Protein AF-A0A9W7BUT4-F1 (afdb_monomer_lite)

Radius of gyration: 26.31 Å; chains: 1; bounding box: 81×31×69 Å

Structure (mmCIF, N/CA/C/O backbone):
data_AF-A0A9W7BUT4-F1
#
_entry.id   AF-A0A9W7BUT4-F1
#
loop_
_atom_site.group_PDB
_atom_site.id
_atom_site.type_symbol
_atom_site.label_atom_id
_atom_site.label_alt_id
_atom_site.label_comp_id
_atom_site.label_asym_id
_atom_site.label_entity_id
_atom_site.label_seq_id
_atom_site.pdbx_PDB_ins_code
_atom_site.Cartn_x
_atom_site.Cartn_y
_atom_site.Cartn_z
_atom_site.occupancy
_atom_site.B_iso_or_equiv
_atom_site.auth_seq_id
_atom_site.auth_comp_id
_atom_site.auth_asym_id
_atom_site.auth_atom_id
_atom_site.pdbx_PDB_model_num
ATOM 1 N N . MET A 1 1 ? 39.552 9.676 -34.570 1.00 63.19 1 MET A N 1
ATOM 2 C CA . MET A 1 1 ? 38.483 10.569 -34.058 1.00 63.19 1 MET A CA 1
ATOM 3 C C . MET A 1 1 ? 37.082 10.238 -34.592 1.00 63.19 1 MET A C 1
ATOM 5 O O . MET A 1 1 ? 36.122 10.573 -33.915 1.00 63.19 1 MET A O 1
ATOM 9 N N . GLU A 1 2 ? 36.911 9.542 -35.726 1.00 78.19 2 GLU A N 1
ATOM 10 C CA . GLU A 1 2 ? 35.575 9.255 -36.306 1.00 78.19 2 GLU A CA 1
ATOM 11 C C . GLU A 1 2 ? 34.645 8.372 -35.458 1.00 78.19 2 GLU A C 1
ATOM 13 O O . GLU A 1 2 ? 33.423 8.504 -35.528 1.00 78.19 2 GLU A O 1
ATOM 18 N N . VAL A 1 3 ? 35.199 7.477 -34.639 1.00 83.31 3 VAL A N 1
ATOM 19 C CA . VAL A 1 3 ? 34.404 6.528 -33.844 1.00 83.31 3 VAL A CA 1
ATOM 20 C C . VAL A 1 3 ? 33.499 7.259 -32.843 1.00 83.31 3 VAL A C 1
ATOM 22 O O . VAL A 1 3 ? 32.333 6.906 -32.694 1.00 83.31 3 VAL A O 1
ATOM 25 N N . VAL A 1 4 ? 33.985 8.344 -32.231 1.00 85.31 4 VAL A N 1
ATOM 26 C CA . VAL A 1 4 ? 33.253 9.116 -31.210 1.00 85.31 4 VAL A CA 1
ATOM 27 C C . VAL A 1 4 ? 31.996 9.787 -31.788 1.00 85.31 4 VAL A C 1
ATOM 29 O O . VAL A 1 4 ? 30.956 9.833 -31.129 1.00 85.31 4 VAL A O 1
ATOM 32 N N . GLY A 1 5 ? 32.038 10.232 -33.050 1.00 89.00 5 GLY A N 1
ATOM 33 C CA . GLY A 1 5 ? 30.891 10.865 -33.715 1.00 89.00 5 GLY A CA 1
ATOM 34 C C . GLY A 1 5 ? 29.706 9.914 -33.934 1.00 89.00 5 GLY A C 1
ATOM 35 O O . GLY A 1 5 ? 28.545 10.313 -33.792 1.00 89.00 5 GLY A O 1
ATOM 36 N N . LYS A 1 6 ? 29.978 8.632 -34.211 1.00 92.06 6 LYS A N 1
ATOM 37 C CA . LYS A 1 6 ? 28.936 7.607 -34.414 1.00 92.06 6 LYS A CA 1
ATOM 38 C C . LYS A 1 6 ? 28.191 7.276 -33.115 1.00 92.06 6 LYS A C 1
ATOM 40 O O . LYS A 1 6 ? 26.974 7.110 -33.127 1.00 92.06 6 LYS A O 1
ATOM 45 N N . TYR A 1 7 ? 28.888 7.256 -31.978 1.00 93.31 7 TYR A N 1
ATOM 46 C CA . TYR A 1 7 ? 28.243 7.047 -30.676 1.00 93.31 7 TYR A CA 1
ATOM 47 C C . TYR A 1 7 ? 27.371 8.237 -30.263 1.00 93.31 7 TYR A C 1
ATOM 49 O O . TYR A 1 7 ? 26.243 8.045 -29.811 1.00 93.31 7 TYR A O 1
ATOM 57 N N . ALA A 1 8 ? 27.844 9.468 -30.482 1.00 94.12 8 ALA A N 1
ATOM 58 C CA . ALA A 1 8 ? 27.086 10.669 -30.135 1.00 94.12 8 ALA A CA 1
ATOM 59 C C . ALA A 1 8 ? 25.760 10.779 -30.912 1.00 94.12 8 ALA A C 1
ATOM 61 O O . ALA A 1 8 ? 24.737 11.173 -30.351 1.00 94.12 8 ALA A O 1
ATOM 62 N N . THR A 1 9 ? 25.753 10.412 -32.195 1.00 94.50 9 THR A N 1
ATOM 63 C CA . THR A 1 9 ? 24.534 10.421 -33.024 1.00 94.50 9 THR A CA 1
ATOM 64 C C . THR A 1 9 ? 23.546 9.330 -32.611 1.00 94.50 9 THR A C 1
ATOM 66 O O . THR A 1 9 ? 22.351 9.613 -32.491 1.00 94.50 9 THR A O 1
ATOM 69 N N . LYS A 1 10 ? 24.031 8.120 -32.300 1.00 95.69 10 LYS A N 1
ATOM 70 C CA . LYS A 1 10 ? 23.194 7.031 -31.775 1.00 95.69 10 LYS A CA 1
ATOM 71 C C . LYS A 1 10 ? 22.516 7.419 -30.456 1.00 95.69 10 LYS A C 1
ATOM 73 O O . LYS A 1 10 ? 21.298 7.299 -30.349 1.00 95.69 10 LYS A O 1
ATOM 78 N N . LEU A 1 11 ? 23.274 7.967 -29.502 1.00 96.75 11 LEU A N 1
ATOM 79 C CA . LEU A 1 11 ? 22.739 8.411 -28.209 1.00 96.75 11 LEU A CA 1
ATOM 80 C C . LEU A 1 11 ? 21.683 9.512 -28.361 1.00 96.75 11 LEU A C 1
ATOM 82 O O . LEU A 1 11 ? 20.645 9.462 -27.708 1.00 96.75 11 LEU A O 1
ATOM 86 N N . LYS A 1 12 ? 21.901 10.484 -29.257 1.00 97.06 12 LYS A N 1
ATOM 87 C CA . LYS A 1 12 ? 20.898 11.523 -29.548 1.00 97.06 12 LYS A CA 1
ATOM 88 C C . LYS A 1 12 ? 19.599 10.922 -30.089 1.00 97.06 12 LYS A C 1
ATOM 90 O O . LYS A 1 12 ? 18.525 11.323 -29.652 1.00 97.06 12 LYS A O 1
ATOM 95 N N . SER A 1 13 ? 19.690 9.950 -30.999 1.00 97.12 13 SER A N 1
ATOM 96 C CA . SER A 1 13 ? 18.514 9.262 -31.546 1.00 97.12 13 SER A CA 1
ATOM 97 C C . SER A 1 13 ? 17.735 8.506 -30.466 1.00 97.12 13 SER A C 1
ATOM 99 O O . SER A 1 13 ? 16.514 8.643 -30.380 1.00 97.12 13 SER A O 1
ATOM 101 N N . GLU A 1 14 ? 18.427 7.750 -29.610 1.00 97.94 14 GLU A N 1
ATOM 102 C CA . GLU A 1 14 ? 17.804 7.017 -28.499 1.00 97.94 14 GLU A CA 1
ATOM 103 C C . GLU A 1 14 ? 17.154 7.961 -27.482 1.00 97.94 14 GLU A C 1
ATOM 105 O O . GLU A 1 14 ? 16.011 7.737 -27.083 1.00 97.94 14 GLU A O 1
ATOM 110 N N . LEU A 1 15 ? 17.814 9.074 -27.148 1.00 97.56 15 LEU A N 1
ATOM 111 C CA . LEU A 1 15 ? 17.254 10.104 -26.273 1.00 97.56 15 LEU A CA 1
ATOM 112 C C . LEU A 1 15 ? 15.948 10.683 -26.841 1.00 97.56 15 LEU A C 1
ATOM 114 O O . LEU A 1 15 ? 14.979 10.872 -26.107 1.00 97.56 15 LEU A O 1
ATOM 118 N N . THR A 1 16 ? 15.892 10.958 -28.147 1.00 97.44 16 THR A N 1
ATOM 119 C CA . THR A 1 16 ? 14.669 11.457 -28.793 1.00 97.44 16 THR A CA 1
ATOM 120 C C . THR A 1 16 ? 13.548 10.420 -28.766 1.00 97.44 16 THR A C 1
ATOM 122 O O . THR A 1 16 ? 12.398 10.789 -28.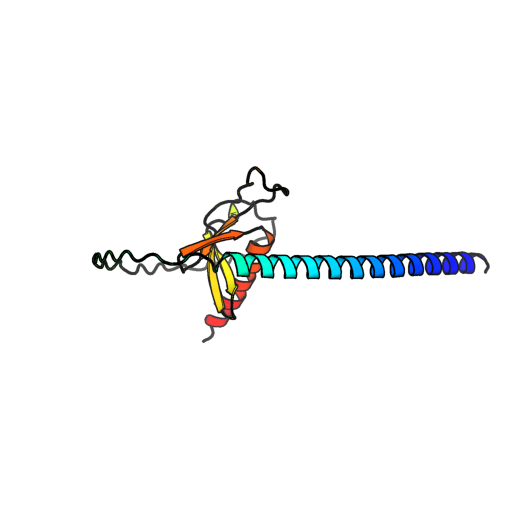532 1.00 97.44 16 THR A O 1
ATOM 125 N N . LYS A 1 17 ? 13.862 9.134 -28.972 1.00 98.12 17 LYS A N 1
ATOM 126 C CA . LYS A 1 17 ? 12.876 8.047 -28.861 1.00 98.12 17 LYS A CA 1
ATOM 127 C C . LYS A 1 17 ? 12.308 7.968 -27.444 1.00 98.12 17 LYS A C 1
ATOM 129 O O . LYS A 1 17 ? 11.093 8.003 -27.291 1.00 98.12 17 LYS A O 1
ATOM 134 N N . LEU A 1 18 ? 13.172 7.978 -26.427 1.00 98.00 18 LEU A N 1
ATOM 135 C CA . LEU A 1 18 ? 12.762 7.960 -25.020 1.00 98.00 18 LEU A CA 1
ATOM 136 C C . LEU A 1 18 ? 11.871 9.150 -24.656 1.00 98.00 18 LEU A C 1
ATOM 138 O O . LEU A 1 18 ? 10.838 8.966 -24.020 1.00 98.00 18 LEU A O 1
ATOM 142 N N . LYS A 1 19 ? 12.218 10.363 -25.104 1.00 97.62 19 LYS A N 1
ATOM 143 C CA . LYS A 1 19 ? 11.388 11.556 -24.874 1.00 97.62 19 LYS A CA 1
ATOM 144 C C . LYS A 1 19 ? 9.980 11.407 -25.453 1.00 97.62 19 LYS A C 1
ATOM 146 O O . LYS A 1 19 ? 9.017 11.764 -24.783 1.00 97.62 19 LYS A O 1
ATOM 151 N N . LYS A 1 20 ? 9.854 10.847 -26.662 1.00 97.88 20 LYS A N 1
ATOM 152 C CA . LYS A 1 20 ? 8.545 10.574 -27.277 1.00 97.88 20 LYS A CA 1
ATOM 153 C C . LYS A 1 20 ? 7.755 9.532 -26.484 1.00 97.88 20 LYS A C 1
ATOM 155 O O . LYS A 1 20 ? 6.575 9.741 -26.241 1.00 97.88 20 LYS A O 1
ATOM 160 N N . THR A 1 21 ? 8.395 8.452 -26.039 1.00 97.62 21 THR A N 1
ATOM 161 C CA . THR A 1 21 ? 7.736 7.425 -25.215 1.00 97.62 21 THR A CA 1
ATOM 162 C C . THR A 1 21 ? 7.224 7.997 -23.895 1.00 97.62 21 THR A C 1
ATOM 164 O O . THR A 1 21 ? 6.082 7.748 -23.528 1.00 97.62 21 THR A O 1
ATOM 167 N N . ILE A 1 22 ? 8.030 8.812 -23.207 1.00 97.31 22 ILE A N 1
ATOM 168 C CA . ILE A 1 22 ? 7.616 9.471 -21.958 1.00 97.31 22 ILE A CA 1
ATOM 169 C C . ILE A 1 22 ? 6.393 10.362 -22.194 1.00 97.31 22 ILE A C 1
ATOM 171 O O . ILE A 1 22 ? 5.467 10.346 -21.389 1.00 97.31 22 ILE A O 1
ATOM 175 N N . GLN A 1 23 ? 6.365 11.101 -23.305 1.00 97.69 23 GLN A N 1
ATOM 176 C CA . GLN A 1 23 ? 5.230 11.952 -23.653 1.00 97.69 23 GLN A CA 1
ATOM 177 C C . GLN A 1 23 ? 3.939 11.143 -23.864 1.00 97.69 23 GLN A C 1
ATOM 179 O O . GLN A 1 23 ? 2.894 11.546 -23.363 1.00 97.69 23 GLN A O 1
ATOM 184 N N . VAL A 1 24 ? 4.011 9.994 -24.547 1.00 97.75 24 VAL A N 1
ATOM 185 C CA . VAL A 1 24 ? 2.850 9.106 -24.761 1.00 97.75 24 VAL A CA 1
ATOM 186 C C . VAL A 1 24 ? 2.328 8.539 -23.436 1.00 97.75 24 VAL A C 1
ATOM 188 O O . VAL A 1 24 ? 1.132 8.607 -23.163 1.00 97.75 24 VAL A O 1
ATOM 191 N N . LEU A 1 25 ? 3.223 8.067 -22.564 1.00 96.62 25 LEU A N 1
ATOM 192 C CA . LEU A 1 25 ? 2.838 7.540 -21.249 1.00 96.62 25 LEU A CA 1
ATOM 193 C C . LEU A 1 25 ? 2.192 8.609 -20.356 1.00 96.62 25 LEU A C 1
ATOM 195 O O . LEU A 1 25 ? 1.292 8.312 -19.573 1.00 96.62 25 LEU A O 1
ATOM 199 N N . GLN A 1 26 ? 2.634 9.865 -20.466 1.00 95.69 26 GLN A N 1
ATOM 200 C CA . GLN A 1 26 ? 2.015 10.979 -19.747 1.00 95.69 26 GLN A CA 1
ATOM 201 C C . GLN A 1 26 ? 0.592 11.265 -20.242 1.00 95.69 26 GLN A C 1
ATOM 203 O O . GLN A 1 26 ? -0.279 11.528 -19.415 1.00 95.69 26 GLN A O 1
ATOM 208 N N . SER A 1 27 ? 0.333 11.186 -21.553 1.00 95.06 27 SER A N 1
ATOM 209 C CA . SER A 1 27 ? -1.032 11.321 -22.077 1.00 95.06 27 SER A CA 1
ATOM 210 C C . SER A 1 27 ? -1.948 10.176 -21.638 1.00 95.06 27 SER A C 1
ATOM 212 O O . SER A 1 27 ? -3.043 10.454 -21.159 1.00 95.06 27 SER A O 1
ATOM 214 N N . GLU A 1 28 ? -1.487 8.922 -21.703 1.00 97.75 28 GLU A N 1
ATOM 215 C CA . GLU A 1 28 ? -2.276 7.754 -21.271 1.00 97.75 28 GLU A CA 1
ATOM 216 C C . GLU A 1 28 ? -2.630 7.823 -19.780 1.00 97.75 28 GLU A C 1
ATOM 218 O O . GLU A 1 28 ? -3.759 7.542 -19.381 1.00 97.75 28 GLU A O 1
ATOM 223 N N . LYS A 1 29 ? -1.684 8.263 -18.938 1.00 96.12 29 LYS A N 1
ATOM 224 C CA . LYS A 1 29 ? -1.937 8.451 -17.505 1.00 96.12 29 LYS A CA 1
ATOM 225 C C . LYS A 1 29 ? -3.067 9.456 -17.250 1.00 96.12 29 LYS A C 1
ATOM 227 O O . LYS A 1 29 ? -3.911 9.208 -16.391 1.00 96.12 29 LYS A O 1
ATOM 232 N N . ASN A 1 30 ? -3.080 10.571 -17.979 1.00 94.81 30 ASN A N 1
ATOM 233 C CA . ASN A 1 30 ? -4.105 11.604 -17.821 1.00 94.81 30 ASN A CA 1
ATOM 234 C C . ASN A 1 30 ? -5.490 11.112 -18.279 1.00 94.81 30 ASN A C 1
ATOM 236 O O . ASN A 1 30 ? -6.494 11.460 -17.659 1.00 94.81 30 ASN A O 1
ATOM 240 N N . GLU A 1 31 ? -5.549 10.294 -19.334 1.00 96.50 31 GLU A N 1
ATOM 241 C CA . GLU A 1 31 ? -6.795 9.697 -19.829 1.00 96.50 31 GLU A CA 1
ATOM 242 C C . GLU A 1 31 ? -7.402 8.749 -18.784 1.00 96.50 31 GLU A C 1
ATOM 244 O O . GLU A 1 31 ? -8.544 8.947 -18.364 1.00 96.50 31 GLU A O 1
ATOM 249 N N . LEU A 1 32 ? -6.599 7.831 -18.237 1.00 94.44 32 LEU A N 1
ATOM 250 C CA . LEU A 1 32 ? -7.026 6.914 -17.170 1.00 94.44 32 LEU A CA 1
ATOM 251 C C . LEU A 1 32 ? -7.484 7.643 -15.897 1.00 94.44 32 LEU A C 1
ATOM 253 O O . LEU A 1 32 ? -8.436 7.224 -15.234 1.00 94.44 32 LEU A O 1
ATOM 257 N N . GLU A 1 33 ? -6.822 8.744 -15.533 1.00 94.62 33 GLU A N 1
ATOM 258 C CA . GLU A 1 33 ? -7.232 9.558 -14.385 1.00 94.62 33 GLU A CA 1
ATOM 259 C C . GLU A 1 33 ? -8.598 10.222 -14.621 1.00 94.62 33 GLU A C 1
ATOM 261 O O . GLU A 1 33 ? -9.423 10.301 -13.704 1.00 94.62 33 GLU A O 1
ATOM 266 N N . SER A 1 34 ? -8.876 10.647 -15.857 1.00 93.31 34 SER A N 1
ATOM 267 C CA . SER A 1 34 ? -10.170 11.223 -16.224 1.00 93.31 34 SER A CA 1
ATOM 268 C C . SER A 1 34 ? -11.303 10.188 -16.209 1.00 93.31 34 SER A C 1
ATOM 270 O O . SER A 1 34 ? -12.357 10.462 -15.628 1.00 93.31 34 SER A O 1
ATOM 272 N N . GLU A 1 35 ? -11.062 8.972 -16.712 1.00 94.94 35 GLU A N 1
ATOM 273 C CA . GLU A 1 35 ? -12.021 7.859 -16.665 1.00 94.94 35 GLU A CA 1
ATOM 274 C C . GLU A 1 35 ? -12.363 7.457 -15.223 1.00 94.94 35 GLU A C 1
ATOM 276 O O . GLU A 1 35 ? -13.532 7.278 -14.866 1.00 94.94 35 GLU A O 1
ATOM 281 N N . ASN A 1 36 ? -11.356 7.375 -14.348 1.00 91.06 36 ASN A N 1
ATOM 282 C CA . ASN A 1 36 ? -11.567 7.016 -12.945 1.00 91.06 36 ASN A CA 1
ATOM 283 C C . ASN A 1 36 ? -12.406 8.074 -12.202 1.00 91.06 36 ASN A C 1
ATOM 285 O O . ASN A 1 36 ? -13.277 7.749 -11.389 1.00 91.06 36 ASN A O 1
ATOM 289 N N . ASN A 1 37 ? -12.192 9.356 -12.510 1.00 89.88 37 ASN A N 1
ATOM 290 C CA . ASN A 1 37 ? -13.003 10.441 -11.961 1.00 89.88 37 ASN A CA 1
ATOM 291 C C . ASN A 1 37 ? -14.461 10.382 -12.447 1.00 89.88 37 ASN A C 1
ATOM 293 O O . ASN A 1 37 ? -15.375 10.687 -11.674 1.00 89.88 37 ASN A O 1
ATOM 297 N N . GLU A 1 38 ? -14.707 9.955 -13.688 1.00 94.00 38 GLU A N 1
ATOM 298 C CA . GLU A 1 38 ? -16.063 9.749 -14.203 1.00 94.00 38 GLU A CA 1
ATOM 299 C C . GLU A 1 38 ? -16.778 8.583 -13.500 1.00 94.00 38 GLU A C 1
ATOM 301 O O . GLU A 1 38 ? -17.937 8.722 -13.098 1.00 94.00 38 GLU A O 1
ATOM 306 N N . LEU A 1 39 ? -16.087 7.463 -13.265 1.00 91.88 39 LEU A N 1
ATOM 307 C CA . LEU A 1 39 ? -16.641 6.313 -12.539 1.00 91.88 39 LEU A CA 1
ATOM 308 C C . LEU A 1 39 ? -17.063 6.678 -11.111 1.00 91.88 39 LEU A C 1
ATOM 310 O O . LEU A 1 39 ? -18.165 6.324 -10.684 1.00 91.88 39 LEU A O 1
ATOM 314 N N . LYS A 1 40 ? -16.240 7.455 -10.394 1.00 89.19 40 LYS A N 1
ATOM 315 C CA . LYS A 1 40 ? -16.590 7.959 -9.055 1.00 89.19 40 LYS A CA 1
ATO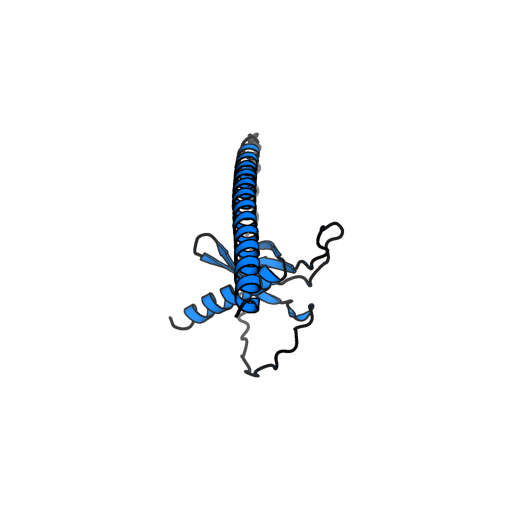M 316 C C . LYS A 1 40 ? -17.848 8.829 -9.072 1.00 89.19 40 LYS A C 1
ATOM 318 O O . LYS A 1 40 ? -18.672 8.731 -8.164 1.00 89.19 40 LYS A O 1
ATOM 323 N N . ARG A 1 41 ? -18.030 9.659 -10.108 1.00 88.62 41 ARG A N 1
ATOM 324 C CA . ARG A 1 41 ? -19.246 10.477 -10.266 1.00 88.62 41 ARG A CA 1
ATOM 325 C C . ARG A 1 41 ? -20.488 9.621 -10.510 1.00 88.62 41 ARG A C 1
ATOM 327 O O . ARG A 1 41 ? -21.527 9.923 -9.930 1.00 88.62 41 ARG A O 1
ATOM 334 N N . LYS A 1 42 ? -20.385 8.556 -11.314 1.00 89.00 42 LYS A N 1
ATOM 335 C CA . LYS A 1 42 ? -21.501 7.628 -11.570 1.00 89.00 42 LYS A CA 1
ATOM 336 C C . LYS A 1 42 ? -21.926 6.883 -10.299 1.00 89.00 42 LYS A C 1
ATOM 338 O O . LYS A 1 42 ? -23.109 6.880 -9.978 1.00 89.00 42 LYS A O 1
ATOM 343 N N . GLN A 1 43 ? -20.974 6.372 -9.512 1.00 83.12 43 GLN A N 1
ATOM 344 C CA . GLN A 1 43 ? -21.275 5.697 -8.237 1.00 83.12 43 GLN A CA 1
ATOM 345 C C . GLN A 1 43 ? -21.976 6.615 -7.220 1.00 83.12 43 GLN A C 1
ATOM 347 O O . GLN A 1 43 ? -22.878 6.180 -6.509 1.00 83.12 43 GLN A O 1
ATOM 352 N N . ALA A 1 44 ? -21.611 7.900 -7.172 1.00 76.94 44 ALA A N 1
ATOM 353 C CA . ALA A 1 44 ? -22.241 8.863 -6.267 1.00 76.94 44 ALA A CA 1
ATOM 354 C C . ALA A 1 44 ? -23.691 9.230 -6.651 1.00 76.94 44 ALA A C 1
ATOM 356 O O . ALA A 1 44 ? -24.430 9.739 -5.810 1.00 76.94 44 ALA A O 1
ATOM 357 N N . GLN A 1 45 ? -24.107 9.013 -7.904 1.00 77.94 45 GLN A N 1
ATOM 358 C CA . GLN A 1 45 ? -25.482 9.275 -8.347 1.00 77.94 45 GLN A CA 1
ATOM 359 C C . GLN A 1 45 ? -26.419 8.088 -8.089 1.00 77.94 45 GLN A C 1
ATOM 361 O O . GLN A 1 45 ? -27.613 8.290 -7.875 1.00 77.94 45 GLN A O 1
ATOM 366 N N . GLU A 1 46 ? -25.889 6.865 -8.057 1.00 77.25 46 GLU A N 1
ATOM 367 C CA . GLU A 1 46 ? -26.680 5.643 -7.876 1.00 77.25 46 GLU A CA 1
ATOM 368 C C . GLU A 1 46 ? -27.162 5.452 -6.423 1.00 77.25 46 GLU A C 1
ATOM 370 O O . GLU A 1 46 ? -28.238 4.911 -6.187 1.00 77.25 46 GLU A O 1
ATOM 375 N N . THR A 1 47 ? -26.449 6.003 -5.435 1.00 70.00 47 THR A N 1
ATOM 376 C CA . THR A 1 47 ? -26.811 5.903 -4.006 1.00 70.00 47 THR A CA 1
ATOM 377 C C . THR A 1 47 ? -27.928 6.852 -3.554 1.00 70.00 47 THR A C 1
ATOM 379 O O . THR A 1 47 ? -28.311 6.831 -2.387 1.00 70.00 47 THR A O 1
ATOM 382 N N . LYS A 1 48 ? -28.487 7.679 -4.448 1.00 65.50 48 LYS A N 1
ATOM 383 C CA . LYS A 1 48 ? -29.479 8.714 -4.098 1.00 65.50 48 LYS A CA 1
ATOM 384 C C . LYS A 1 48 ? -30.941 8.367 -4.413 1.00 65.50 48 LYS A C 1
ATOM 386 O O . LYS A 1 48 ? -31.784 9.253 -4.319 1.00 65.50 48 LYS A O 1
ATOM 391 N N . LYS A 1 49 ? -31.256 7.119 -4.787 1.00 59.66 49 LYS A N 1
ATOM 392 C CA . LYS A 1 49 ? -32.598 6.732 -5.274 1.00 59.66 49 LYS A CA 1
ATOM 393 C C . LYS A 1 49 ? -33.313 5.635 -4.469 1.00 59.66 49 LYS A C 1
ATOM 395 O O . LYS A 1 49 ? -34.126 4.911 -5.033 1.00 59.66 49 LYS A O 1
ATOM 400 N N . VAL A 1 50 ? -33.036 5.516 -3.171 1.00 56.09 50 VAL A N 1
ATOM 401 C CA . VAL A 1 50 ? -33.859 4.702 -2.261 1.00 56.09 50 VAL A CA 1
ATOM 402 C C . VAL A 1 50 ? -34.617 5.658 -1.345 1.00 56.09 50 VAL A C 1
ATOM 404 O O . VAL A 1 50 ? -34.048 6.203 -0.401 1.00 56.09 50 VAL A O 1
ATOM 407 N N . GLU A 1 51 ? -35.876 5.920 -1.699 1.00 60.28 51 GLU A N 1
ATOM 408 C CA . GLU A 1 51 ? -36.859 6.520 -0.796 1.00 60.28 51 GLU A CA 1
ATOM 409 C C . GLU A 1 51 ? -37.076 5.577 0.399 1.00 60.28 51 GLU A C 1
ATOM 411 O O . GLU A 1 51 ? -37.200 4.365 0.199 1.00 60.28 51 GLU A O 1
ATOM 416 N N . PRO A 1 52 ? -37.080 6.093 1.638 1.00 58.12 52 PRO A N 1
ATOM 417 C CA . PRO A 1 52 ? -37.511 5.330 2.794 1.00 58.12 52 PRO A CA 1
ATOM 418 C C . PRO A 1 52 ? -39.043 5.317 2.824 1.00 58.12 52 PRO A C 1
ATOM 420 O O . PRO A 1 52 ? -39.654 6.334 3.138 1.00 58.12 52 PRO A O 1
ATOM 423 N N . ASP A 1 53 ? -39.648 4.175 2.498 1.00 48.53 53 ASP A N 1
ATOM 424 C CA . ASP A 1 53 ? -41.023 3.903 2.913 1.00 48.53 53 ASP A CA 1
ATOM 425 C C . ASP A 1 53 ? -41.023 3.602 4.417 1.00 48.53 53 ASP A C 1
ATOM 427 O O . ASP A 1 53 ? -40.266 2.765 4.920 1.00 48.53 53 ASP A O 1
ATOM 431 N N . ASP A 1 54 ? -41.850 4.368 5.117 1.00 60.81 54 ASP A N 1
ATOM 432 C CA . ASP A 1 54 ? -42.067 4.357 6.553 1.00 60.81 54 ASP A CA 1
ATOM 433 C C . ASP A 1 54 ? -42.524 2.981 7.063 1.00 60.81 54 ASP A C 1
ATOM 435 O O . ASP A 1 54 ? -43.673 2.608 6.853 1.00 60.81 54 ASP A O 1
ATOM 439 N N . GLU A 1 55 ? -41.695 2.275 7.840 1.00 57.88 55 GLU A N 1
ATOM 440 C CA . GLU A 1 55 ? -42.203 1.377 8.887 1.00 57.88 55 GLU A CA 1
ATOM 441 C C . GLU A 1 55 ? -41.373 1.495 10.173 1.00 57.88 55 GLU A C 1
ATOM 443 O O . GLU A 1 55 ? -40.249 1.011 10.324 1.00 57.88 55 GLU A O 1
ATOM 448 N N . GLU A 1 56 ? -41.988 2.192 11.122 1.00 54.88 56 GLU A N 1
ATOM 449 C CA . GLU A 1 56 ? -41.589 2.365 12.505 1.00 54.88 56 GLU A CA 1
ATOM 450 C C . GLU A 1 56 ? -41.799 1.045 13.274 1.00 54.88 56 GLU A C 1
ATOM 452 O O . GLU A 1 56 ? -42.930 0.640 13.529 1.00 54.88 56 GLU A O 1
ATOM 457 N N . VAL A 1 57 ? -40.724 0.370 13.702 1.00 47.56 57 VAL A N 1
ATOM 458 C CA . VAL A 1 57 ? -40.815 -0.653 14.761 1.00 47.56 57 VAL A CA 1
ATOM 459 C C . VAL A 1 57 ? -39.740 -0.409 15.812 1.00 47.56 57 VAL A C 1
ATOM 461 O O . VAL A 1 57 ? -38.560 -0.730 15.671 1.00 47.56 57 VAL A O 1
ATOM 464 N N . THR A 1 58 ? -40.204 0.176 16.908 1.00 49.94 58 THR A N 1
ATOM 465 C CA . THR A 1 58 ? -39.511 0.352 18.178 1.00 49.94 58 THR A CA 1
ATOM 466 C C . THR A 1 58 ? -39.370 -0.987 18.898 1.00 49.94 58 THR A C 1
ATOM 468 O O . THR A 1 58 ? -40.377 -1.567 19.279 1.00 49.94 58 THR A O 1
ATOM 471 N N . LEU A 1 59 ? -38.149 -1.450 19.203 1.00 47.69 59 LEU A N 1
ATOM 472 C CA . LEU A 1 59 ? -37.938 -2.379 20.324 1.00 47.69 59 LEU A CA 1
ATOM 473 C C . LEU A 1 59 ? -36.601 -2.150 21.050 1.00 47.69 59 LEU A C 1
ATOM 475 O O . LEU A 1 59 ? -35.509 -2.445 20.570 1.00 47.69 59 LEU A O 1
ATOM 479 N N . ASN A 1 60 ? -36.754 -1.656 22.279 1.00 49.84 60 ASN A N 1
ATOM 480 C CA . ASN A 1 60 ? -35.772 -1.593 23.354 1.00 49.84 60 ASN A CA 1
ATOM 481 C C . ASN A 1 60 ? -35.287 -2.993 23.765 1.00 49.84 60 ASN A C 1
ATOM 483 O O . ASN A 1 60 ? -36.109 -3.788 24.214 1.00 49.84 60 ASN A O 1
ATOM 487 N N . VAL A 1 61 ? -33.969 -3.249 23.802 1.00 48.25 61 VAL A N 1
ATOM 488 C CA . VAL A 1 61 ? -33.398 -4.298 24.676 1.00 48.25 61 VAL A CA 1
ATOM 489 C C . VAL A 1 61 ? -32.057 -3.878 25.302 1.00 48.25 61 VAL A C 1
ATOM 491 O O . VAL A 1 61 ? -30.999 -3.855 24.684 1.00 48.25 61 VAL A O 1
ATOM 494 N N . ALA A 1 62 ? -32.158 -3.559 26.592 1.00 47.38 62 ALA A N 1
ATOM 495 C CA . ALA A 1 62 ? -31.235 -3.782 27.709 1.00 47.38 62 ALA A CA 1
ATOM 496 C C . ALA A 1 62 ? -29.747 -4.151 27.459 1.00 47.38 62 ALA A C 1
ATOM 498 O O . ALA A 1 62 ? -29.362 -5.308 27.317 1.00 47.38 62 ALA A O 1
ATOM 499 N N . ARG A 1 63 ? -28.887 -3.144 27.661 1.00 46.91 63 ARG A N 1
ATOM 500 C CA . ARG A 1 63 ? -27.788 -3.073 28.656 1.00 46.91 63 ARG A CA 1
ATOM 501 C C . ARG A 1 63 ? -27.260 -4.410 29.231 1.00 46.91 63 ARG A C 1
ATOM 503 O O . ARG A 1 63 ? -27.822 -4.937 30.190 1.00 46.91 63 ARG A O 1
ATOM 510 N N . LYS A 1 64 ? -26.046 -4.819 28.832 1.00 47.62 64 LYS A N 1
ATOM 511 C CA . LYS A 1 64 ? -25.123 -5.583 29.699 1.00 47.62 64 LYS A CA 1
ATOM 512 C C . LYS A 1 64 ? -23.708 -5.002 29.651 1.00 47.62 64 LYS A C 1
ATOM 514 O O . LYS A 1 64 ? -23.075 -4.928 28.607 1.00 47.62 64 LYS A O 1
ATOM 519 N N . LYS A 1 65 ? -23.249 -4.566 30.830 1.00 51.81 65 LYS A N 1
ATOM 520 C CA . LYS A 1 65 ? -21.879 -4.141 31.140 1.00 51.81 65 LYS A CA 1
ATOM 521 C C . LYS A 1 65 ? -20.951 -5.360 31.084 1.00 51.81 65 LYS A C 1
ATOM 523 O O . LYS A 1 65 ? -21.168 -6.304 31.842 1.00 51.81 65 LYS A O 1
ATOM 528 N N . SER A 1 66 ? -19.894 -5.289 30.282 1.00 49.31 66 SER A N 1
ATOM 529 C CA . SER A 1 66 ? -18.809 -6.276 30.264 1.00 49.31 66 SER A CA 1
ATOM 530 C C . SER A 1 66 ? -17.512 -5.616 30.720 1.00 49.31 66 SER A C 1
ATOM 532 O O . SER A 1 66 ? -17.134 -4.551 30.242 1.00 49.31 66 SER A O 1
ATOM 534 N N . LYS A 1 67 ? -16.900 -6.241 31.725 1.00 46.03 67 LYS A N 1
ATOM 535 C CA . LYS A 1 67 ? -15.758 -5.791 32.525 1.00 46.03 67 LYS A CA 1
ATOM 536 C C . LYS A 1 67 ? -14.488 -5.590 31.697 1.00 46.03 67 LYS A C 1
ATOM 538 O O . LYS A 1 67 ? -14.174 -6.392 30.823 1.00 46.03 67 LYS A O 1
ATOM 543 N N . SER A 1 68 ? -13.730 -4.564 32.075 1.00 43.62 68 SER A N 1
ATOM 544 C CA . SER A 1 68 ? -12.347 -4.353 31.665 1.00 43.62 68 SER A CA 1
ATOM 545 C C . SER A 1 68 ? -11.462 -5.501 32.159 1.00 43.62 68 SER A C 1
ATOM 547 O O . SER A 1 68 ? -11.483 -5.870 33.333 1.00 43.62 68 SER A O 1
ATOM 549 N N . ILE A 1 69 ? -10.661 -6.062 31.256 1.00 47.16 69 ILE A N 1
ATOM 550 C CA . ILE A 1 69 ? -9.531 -6.924 31.603 1.00 47.16 69 ILE A CA 1
ATOM 551 C C . ILE A 1 69 ? -8.290 -6.215 31.075 1.00 47.16 69 ILE A C 1
ATOM 553 O O . ILE A 1 69 ? -7.988 -6.242 29.884 1.00 47.16 69 ILE A O 1
ATOM 557 N N . ALA A 1 70 ? -7.593 -5.538 31.984 1.00 50.53 70 ALA A N 1
ATOM 558 C CA . ALA A 1 70 ? -6.257 -5.025 31.751 1.00 50.53 70 ALA A CA 1
ATOM 559 C C . ALA A 1 70 ? -5.301 -6.218 31.628 1.00 50.53 70 ALA A C 1
ATOM 561 O O . ALA A 1 70 ? -5.100 -6.958 32.590 1.00 50.53 70 ALA A O 1
ATOM 562 N N . LYS A 1 71 ? -4.730 -6.424 30.437 1.00 51.28 71 LYS A N 1
ATOM 563 C CA . LYS A 1 71 ? -3.695 -7.434 30.202 1.00 51.28 71 LYS A CA 1
ATOM 564 C C . LYS A 1 71 ? -2.377 -6.732 29.886 1.00 51.28 71 LYS A C 1
ATOM 566 O O . LYS A 1 71 ? -2.190 -6.158 28.817 1.00 51.28 71 LYS A O 1
ATOM 571 N N . THR A 1 72 ? -1.493 -6.761 30.872 1.00 41.00 72 THR A N 1
ATOM 572 C CA . THR A 1 72 ? -0.092 -6.341 30.846 1.00 41.00 72 THR A CA 1
ATOM 573 C C . THR A 1 72 ? 0.683 -7.130 29.785 1.00 41.00 72 THR A C 1
ATOM 575 O O . THR A 1 72 ? 0.774 -8.352 29.858 1.00 41.00 72 THR A O 1
ATOM 578 N N . LEU A 1 73 ? 1.256 -6.429 28.802 1.00 41.62 73 LEU A N 1
ATOM 579 C CA . LEU A 1 73 ? 2.223 -6.970 27.841 1.00 41.62 73 LEU A CA 1
ATOM 580 C C . LEU A 1 73 ? 3.607 -6.409 28.173 1.00 41.62 73 LEU A C 1
ATOM 582 O O . LEU A 1 73 ? 3.918 -5.251 27.898 1.00 41.62 73 LEU A O 1
ATOM 586 N N . THR A 1 74 ? 4.423 -7.251 28.797 1.00 38.38 74 THR A N 1
ATOM 587 C CA . THR A 1 74 ? 5.845 -7.044 29.060 1.00 38.38 74 THR A CA 1
ATOM 588 C C . THR A 1 74 ? 6.647 -7.236 27.773 1.00 38.38 74 THR A C 1
ATOM 590 O O . THR A 1 74 ? 6.632 -8.288 27.139 1.00 38.38 74 THR A O 1
ATOM 593 N N . THR A 1 75 ? 7.355 -6.184 27.372 1.00 43.84 75 THR A N 1
ATOM 594 C CA . THR A 1 75 ? 8.252 -6.144 26.216 1.00 43.84 75 THR A CA 1
ATOM 595 C C . THR A 1 75 ? 9.602 -6.764 26.572 1.00 43.84 75 THR A C 1
ATOM 597 O O . THR A 1 75 ? 10.324 -6.207 27.399 1.00 43.84 75 THR A O 1
ATOM 600 N N . SER A 1 76 ? 9.977 -7.875 25.928 1.00 41.53 76 SER A N 1
ATOM 601 C CA . SER A 1 76 ? 11.364 -8.352 25.915 1.00 41.53 76 SER A CA 1
ATOM 602 C C . SER A 1 76 ? 11.988 -8.113 24.539 1.00 41.53 76 SER A C 1
ATOM 604 O O . SER A 1 76 ? 11.527 -8.587 23.503 1.00 41.53 76 SER A O 1
ATOM 606 N N . SER A 1 77 ? 13.031 -7.291 24.551 1.00 47.53 77 SER A N 1
ATOM 607 C CA . SER A 1 77 ? 13.785 -6.826 23.396 1.00 47.53 77 SER A CA 1
ATOM 608 C C . SER A 1 77 ? 14.772 -7.898 22.933 1.00 47.53 77 SER A C 1
ATOM 610 O O . SER A 1 77 ? 15.802 -8.112 23.569 1.00 47.53 77 SER A O 1
ATOM 612 N N . LYS A 1 78 ? 14.507 -8.539 21.792 1.00 46.75 78 LYS A N 1
ATOM 613 C CA . LYS A 1 78 ? 15.530 -9.244 21.002 1.00 46.75 78 LYS A CA 1
ATOM 614 C C . LYS A 1 78 ? 15.427 -8.787 19.549 1.00 46.75 78 LYS A C 1
ATOM 616 O O . LYS A 1 78 ? 14.383 -8.942 18.928 1.00 46.75 78 LYS A O 1
ATOM 621 N N . LYS A 1 79 ? 16.507 -8.193 19.027 1.00 50.72 79 LYS A N 1
ATOM 622 C CA . LYS A 1 79 ? 16.655 -7.814 17.610 1.00 50.72 79 LYS A CA 1
ATOM 623 C C . LYS A 1 79 ? 16.608 -9.081 16.736 1.00 50.72 79 LYS A C 1
ATOM 625 O O . LYS A 1 79 ? 17.482 -9.930 16.924 1.00 50.72 79 LYS A O 1
ATOM 630 N N . PRO A 1 80 ? 15.663 -9.225 15.789 1.00 47.69 80 PRO A N 1
ATOM 631 C CA . PRO A 1 80 ? 15.668 -10.344 14.860 1.00 47.69 80 PRO A CA 1
ATOM 632 C C . PRO A 1 80 ? 16.506 -10.025 13.61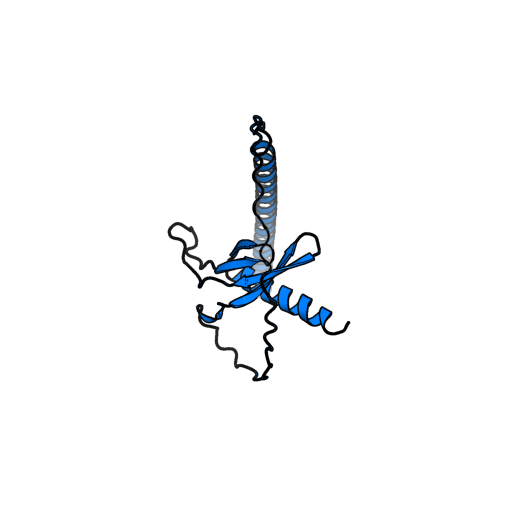3 1.00 47.69 80 PRO A C 1
ATOM 634 O O . PRO A 1 80 ? 16.458 -8.923 13.066 1.00 47.69 80 PRO A O 1
ATOM 637 N N . LYS A 1 81 ? 17.286 -11.019 13.171 1.00 45.53 81 LYS A N 1
ATOM 638 C CA . LYS A 1 81 ? 17.861 -11.090 11.822 1.00 45.53 81 LYS A CA 1
ATOM 639 C C . LYS A 1 81 ? 16.710 -11.079 10.809 1.00 45.53 81 LYS A C 1
ATOM 641 O O . LYS A 1 81 ? 15.742 -11.810 10.993 1.00 45.53 81 LYS A O 1
ATOM 646 N N . ILE A 1 82 ? 16.830 -10.263 9.762 1.00 43.16 82 ILE A N 1
ATOM 647 C CA . ILE A 1 82 ? 15.856 -10.128 8.669 1.00 43.16 82 ILE A CA 1
ATOM 648 C C . ILE A 1 82 ? 15.875 -11.424 7.843 1.00 43.16 82 ILE A C 1
ATOM 650 O O . ILE A 1 82 ? 16.625 -11.561 6.883 1.00 43.16 82 ILE A O 1
ATOM 654 N N . SER A 1 83 ? 15.098 -12.417 8.264 1.00 50.28 83 SER A N 1
ATOM 655 C CA . SER A 1 83 ? 14.616 -13.487 7.394 1.00 50.28 83 SER A CA 1
ATOM 656 C C . SER A 1 83 ? 13.222 -13.078 6.938 1.00 50.28 83 SER A C 1
ATOM 658 O O . SER A 1 83 ? 12.404 -12.725 7.787 1.00 50.28 83 SER A O 1
ATOM 660 N N . SER A 1 84 ? 12.971 -13.100 5.628 1.00 51.03 84 SER A N 1
ATOM 661 C CA . SER A 1 84 ? 11.652 -12.839 5.036 1.00 51.03 84 SER A CA 1
ATOM 662 C C . SER A 1 84 ? 10.555 -13.555 5.848 1.00 51.03 84 SER A C 1
ATOM 664 O O . SER A 1 84 ? 10.623 -14.783 5.978 1.00 51.03 84 SER A O 1
ATOM 666 N N . PRO A 1 85 ? 9.626 -12.826 6.495 1.00 54.38 85 PRO A N 1
ATOM 667 C CA . PRO A 1 85 ? 8.648 -13.431 7.386 1.00 54.38 85 PRO A CA 1
ATOM 668 C C . PRO A 1 85 ? 7.690 -14.316 6.586 1.00 54.38 85 PRO A C 1
ATOM 670 O O . PRO A 1 85 ? 7.086 -13.882 5.610 1.00 54.38 85 PRO A O 1
ATOM 673 N N . GLN A 1 86 ? 7.530 -15.570 7.015 1.00 56.94 86 GLN A N 1
ATOM 674 C CA . GLN A 1 86 ? 6.529 -16.469 6.445 1.00 56.94 86 GLN A CA 1
ATOM 675 C C . GLN A 1 86 ? 5.121 -15.844 6.545 1.00 56.94 86 GLN A C 1
ATOM 677 O O . GLN A 1 86 ? 4.797 -15.230 7.567 1.00 56.94 86 GLN A O 1
ATOM 682 N N . PRO A 1 87 ? 4.242 -16.057 5.550 1.00 58.03 87 PRO A N 1
ATOM 683 C CA . PRO A 1 87 ? 2.938 -15.390 5.431 1.00 58.03 87 PRO A CA 1
ATOM 684 C C . PRO A 1 87 ? 1.955 -15.640 6.594 1.00 58.03 87 PRO A C 1
ATOM 686 O O . PRO A 1 87 ? 1.009 -14.877 6.778 1.00 58.03 87 PRO A O 1
ATOM 689 N N . GLN A 1 88 ? 2.178 -16.662 7.428 1.00 61.09 88 GLN A N 1
ATOM 690 C CA . GLN A 1 88 ? 1.371 -16.917 8.633 1.00 61.09 88 GLN A CA 1
ATOM 691 C C . GLN A 1 88 ? 1.705 -15.983 9.812 1.00 61.09 88 GLN A C 1
ATOM 693 O O . GLN A 1 88 ? 0.943 -15.905 10.773 1.00 61.09 88 GLN A O 1
ATOM 698 N N . THR A 1 89 ? 2.818 -15.250 9.747 1.00 72.00 89 THR A N 1
ATOM 699 C CA . THR A 1 89 ? 3.377 -14.512 10.896 1.00 72.00 89 THR A CA 1
ATOM 700 C C . THR A 1 89 ? 2.637 -13.204 11.206 1.00 72.00 89 THR A C 1
ATOM 702 O O . THR A 1 89 ? 2.928 -12.558 12.206 1.00 72.00 89 THR A O 1
ATOM 705 N N . LEU A 1 90 ? 1.682 -12.785 10.367 1.00 87.31 90 LEU A N 1
ATOM 706 C CA . LEU A 1 90 ? 1.037 -11.473 10.503 1.00 87.31 90 LEU A CA 1
ATOM 707 C C . LEU A 1 90 ? -0.264 -11.484 11.313 1.00 87.31 90 LEU A C 1
ATOM 709 O O . LEU A 1 90 ? -0.760 -10.413 11.657 1.00 87.31 90 LEU A O 1
ATOM 713 N N . LEU A 1 91 ? -0.795 -12.652 11.679 1.00 92.62 91 LEU A N 1
ATOM 714 C CA . LEU A 1 91 ? -1.993 -12.751 12.517 1.00 92.62 91 LEU A CA 1
ATOM 715 C C . LEU A 1 91 ? -1.810 -12.057 13.874 1.00 92.62 91 LEU A C 1
ATOM 717 O O . LEU A 1 91 ? -0.805 -12.241 14.556 1.00 92.62 91 LEU A O 1
ATOM 721 N N . GLY A 1 92 ? -2.798 -11.257 14.275 1.00 94.44 92 GLY A N 1
ATOM 722 C CA . GLY A 1 92 ? -2.758 -10.471 15.510 1.00 94.44 92 GLY A CA 1
ATOM 723 C C . GLY A 1 92 ? -1.866 -9.228 15.440 1.00 94.44 92 GLY A C 1
ATOM 724 O O . GLY A 1 92 ? -1.767 -8.497 16.428 1.00 94.44 92 GLY A O 1
ATOM 725 N N . THR A 1 93 ? -1.228 -8.958 14.297 1.00 95.25 93 THR A N 1
ATOM 726 C CA . THR A 1 93 ? -0.435 -7.738 14.116 1.00 95.25 93 THR A CA 1
ATOM 727 C C . THR A 1 93 ? -1.350 -6.522 14.145 1.00 95.25 93 THR A C 1
ATOM 729 O O . THR A 1 93 ? -2.400 -6.507 13.500 1.00 95.25 93 THR A O 1
ATOM 732 N N . LYS A 1 94 ? -0.935 -5.496 14.894 1.00 96.69 94 LYS A N 1
ATOM 733 C CA . LYS A 1 94 ? -1.606 -4.198 14.910 1.00 96.69 94 LYS A CA 1
ATOM 734 C C . LYS A 1 94 ? -1.212 -3.401 13.676 1.00 96.69 94 LYS A C 1
ATOM 736 O O . LYS A 1 94 ? -0.025 -3.225 13.403 1.00 96.69 94 LYS A O 1
ATOM 741 N N . VAL A 1 95 ? -2.218 -2.898 12.987 1.00 97.06 95 VAL A N 1
ATOM 742 C CA . VAL A 1 95 ? -2.097 -1.982 11.855 1.00 97.06 95 VAL A CA 1
ATOM 743 C C . VAL A 1 95 ? -2.930 -0.742 12.149 1.00 97.06 95 VAL A C 1
ATOM 745 O O . VAL A 1 95 ? -3.703 -0.716 13.107 1.00 97.06 95 VAL A O 1
ATOM 748 N N . ALA A 1 96 ? -2.760 0.313 11.368 1.00 97.25 96 ALA A N 1
ATOM 749 C CA . ALA A 1 96 ? -3.643 1.463 11.429 1.00 97.25 96 ALA A CA 1
ATOM 750 C C . ALA A 1 96 ? -3.786 2.099 10.048 1.00 97.25 96 ALA A C 1
ATOM 752 O O . ALA A 1 96 ? -2.825 2.138 9.284 1.00 97.25 96 ALA A O 1
ATOM 753 N N . LYS A 1 97 ? -4.976 2.615 9.744 1.00 96.44 97 LYS A N 1
ATOM 754 C CA . LYS A 1 97 ? -5.262 3.349 8.505 1.00 96.44 97 LYS A CA 1
ATOM 755 C C . LYS A 1 97 ? -5.420 4.826 8.826 1.00 96.44 97 LYS A C 1
ATOM 757 O O . LYS A 1 97 ? -6.075 5.167 9.807 1.00 96.44 97 LYS A O 1
ATOM 762 N N . PHE A 1 98 ? -4.842 5.708 8.019 1.00 93.31 98 PHE A N 1
ATOM 763 C CA . PHE A 1 98 ? -5.139 7.135 8.128 1.00 93.31 98 PHE A CA 1
ATOM 764 C C . PHE A 1 98 ? -6.375 7.463 7.298 1.00 93.31 98 PHE A C 1
ATOM 766 O O . PHE A 1 98 ? -6.366 7.314 6.079 1.00 93.31 98 PHE A O 1
ATOM 773 N N . PHE A 1 99 ? -7.421 7.942 7.961 1.00 89.56 99 PHE A N 1
ATOM 774 C CA . PHE A 1 99 ? -8.637 8.418 7.320 1.00 89.56 99 PHE A CA 1
ATOM 775 C C . PHE A 1 99 ? -9.030 9.766 7.923 1.00 89.56 99 PHE A C 1
ATOM 777 O O . PHE A 1 99 ? -9.007 9.941 9.138 1.00 89.56 99 PHE A O 1
ATOM 784 N N . SER A 1 100 ? -9.334 10.755 7.080 1.00 91.44 100 SER A N 1
ATOM 785 C CA . SER A 1 100 ? -9.773 12.092 7.520 1.00 91.44 100 SER A CA 1
ATOM 786 C C . SER A 1 100 ? -8.872 12.753 8.583 1.00 91.44 100 SER A C 1
ATOM 788 O O . SER A 1 100 ? -9.348 13.430 9.489 1.00 91.44 100 SER A O 1
ATOM 790 N N . GLY A 1 101 ? -7.552 12.547 8.492 1.00 92.00 101 GLY A N 1
ATOM 791 C CA . GLY A 1 101 ? -6.569 13.112 9.429 1.00 92.00 101 GLY A CA 1
ATOM 792 C C . GLY A 1 101 ? -6.433 12.374 10.768 1.00 92.00 101 GLY A C 1
ATOM 793 O O . GLY A 1 101 ? -5.605 12.761 11.591 1.00 92.00 101 GLY A O 1
ATOM 794 N N . GLN A 1 102 ? -7.183 11.292 10.978 1.00 93.00 102 GLN A N 1
ATOM 795 C CA . GLN A 1 102 ? -7.114 10.453 12.170 1.00 93.00 102 GLN A CA 1
ATOM 796 C C . GLN A 1 102 ? -6.609 9.049 11.814 1.00 93.00 102 GLN A C 1
ATOM 798 O O . GLN A 1 102 ? -6.881 8.528 10.734 1.00 93.00 102 GLN A O 1
ATOM 803 N N . ALA A 1 103 ? -5.826 8.446 12.711 1.00 94.50 103 ALA A N 1
ATOM 804 C CA . ALA A 1 103 ? -5.392 7.063 12.568 1.00 94.50 103 ALA A CA 1
ATOM 805 C C . ALA A 1 103 ? -6.408 6.138 13.243 1.00 94.50 103 ALA A C 1
ATOM 807 O O . ALA A 1 103 ? -6.688 6.291 14.433 1.00 94.50 103 ALA A O 1
ATOM 808 N N . TYR A 1 104 ? -6.916 5.173 12.486 1.00 95.88 104 TYR A N 1
ATOM 809 C CA . TYR A 1 104 ? -7.853 4.157 12.945 1.00 95.88 104 TYR A CA 1
ATOM 810 C C . TYR A 1 104 ? -7.093 2.852 13.162 1.00 95.88 104 TYR A C 1
ATOM 812 O O . TYR A 1 104 ? -6.622 2.255 12.188 1.00 95.88 104 TYR A O 1
ATOM 820 N N . PRO A 1 105 ? -6.891 2.428 14.418 1.00 96.69 105 PRO A N 1
ATOM 821 C CA . PRO A 1 105 ? -6.213 1.179 14.717 1.00 96.69 105 PRO A CA 1
ATOM 822 C C . PRO A 1 105 ? -7.067 -0.030 14.335 1.00 96.69 105 PRO A C 1
ATOM 824 O O . PRO A 1 105 ? -8.284 -0.049 14.513 1.00 96.69 105 PRO A O 1
ATOM 827 N N . GLY A 1 106 ? -6.393 -1.063 13.847 1.00 97.25 106 GLY A N 1
ATOM 828 C CA . GLY A 1 106 ? -6.984 -2.344 13.502 1.00 97.25 106 GLY A CA 1
ATOM 829 C C . GLY A 1 106 ? -6.033 -3.506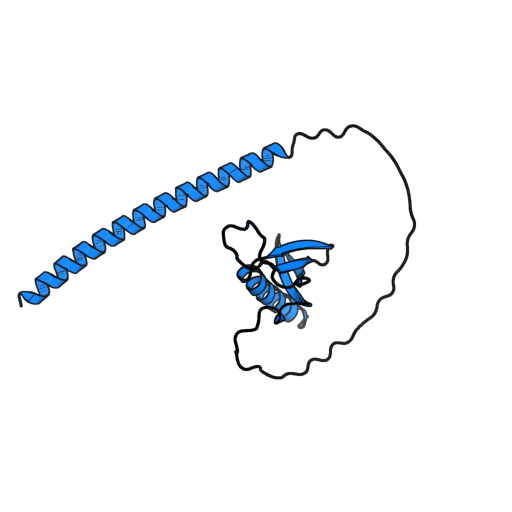 13.761 1.00 97.25 106 GLY A C 1
ATOM 830 O O . GLY A 1 106 ? -4.870 -3.336 14.146 1.00 97.25 106 GLY A O 1
ATOM 831 N N . ILE A 1 107 ? -6.552 -4.717 13.588 1.00 97.44 107 ILE A N 1
ATOM 832 C CA . ILE A 1 107 ? -5.834 -5.968 13.831 1.00 97.44 107 ILE A CA 1
ATOM 833 C C . ILE A 1 107 ? -6.039 -6.906 12.646 1.00 97.44 107 ILE A C 1
ATOM 835 O O . ILE A 1 107 ? -7.156 -7.076 12.160 1.00 97.44 107 ILE A O 1
ATOM 839 N N . VAL A 1 108 ? -4.961 -7.563 12.219 1.00 96.38 108 VAL A N 1
ATOM 840 C CA . VAL A 1 108 ? -5.019 -8.654 11.239 1.00 96.38 108 VAL A CA 1
ATOM 841 C C . VAL A 1 108 ? -5.672 -9.882 11.883 1.00 96.38 108 VAL A C 1
ATOM 843 O O . VAL A 1 108 ? -5.106 -10.475 12.804 1.00 96.38 108 VAL A O 1
ATOM 846 N N . ILE A 1 109 ? -6.843 -10.293 11.396 1.00 94.88 109 ILE A N 1
ATOM 847 C CA . ILE A 1 109 ? -7.629 -11.402 11.972 1.00 94.88 109 ILE A CA 1
ATOM 848 C C . ILE A 1 109 ? -7.618 -12.687 11.137 1.00 94.88 109 ILE A C 1
ATOM 850 O O . ILE A 1 109 ? -8.049 -13.729 11.624 1.00 94.88 109 ILE A O 1
ATOM 854 N N . SER A 1 110 ? -7.149 -12.632 9.888 1.00 88.69 110 SER A N 1
ATOM 855 C CA . SER A 1 110 ? -7.110 -13.788 8.986 1.00 88.69 110 SER A CA 1
ATOM 856 C C . SER A 1 110 ? -5.725 -13.948 8.367 1.00 88.69 110 SER A C 1
ATOM 858 O O . SER A 1 110 ? -5.113 -12.937 8.009 1.00 88.69 110 SER A O 1
ATOM 860 N N . PRO A 1 111 ? -5.237 -15.193 8.188 1.00 86.25 111 PRO A N 1
ATOM 861 C CA . PRO A 1 111 ? -4.096 -15.440 7.319 1.00 86.25 111 PRO A CA 1
ATOM 862 C C . PRO A 1 111 ? -4.437 -15.025 5.879 1.00 86.25 111 PRO A C 1
ATOM 864 O O . PRO A 1 111 ? -5.626 -14.915 5.543 1.00 86.25 111 PRO A O 1
ATOM 867 N N . PRO A 1 112 ? -3.414 -14.813 5.032 1.00 84.94 112 PRO A N 1
ATOM 868 C CA . PRO A 1 112 ? -3.636 -14.448 3.647 1.00 84.94 112 PRO A CA 1
ATOM 869 C C . PRO A 1 112 ? -4.438 -15.533 2.935 1.00 84.94 112 PRO A C 1
ATOM 871 O O . PRO A 1 112 ? -4.059 -16.705 2.939 1.00 84.94 112 PRO A O 1
ATOM 874 N N . THR A 1 113 ? -5.548 -15.137 2.321 1.00 83.44 113 THR A N 1
ATOM 875 C CA . THR A 1 113 ? -6.358 -16.030 1.487 1.00 83.44 113 THR A CA 1
ATOM 876 C C . THR A 1 113 ? -6.240 -15.609 0.032 1.00 83.44 113 THR A C 1
ATOM 878 O O . THR A 1 113 ? -6.392 -14.433 -0.295 1.00 83.44 113 THR A O 1
ATOM 881 N N . CYS A 1 114 ? -5.970 -16.565 -0.856 1.00 76.31 114 CYS A N 1
ATOM 882 C CA . CYS A 1 114 ? -6.071 -16.329 -2.290 1.00 76.31 114 CYS A CA 1
ATOM 883 C C . CYS A 1 114 ? -7.554 -16.417 -2.663 1.00 76.31 114 CYS A C 1
ATOM 885 O O . CYS A 1 114 ? -8.136 -17.505 -2.656 1.00 76.31 114 CYS A O 1
ATOM 887 N N . LYS A 1 115 ? -8.193 -15.278 -2.949 1.00 66.75 115 LYS A N 1
ATOM 888 C CA . LYS A 1 115 ? -9.585 -15.264 -3.419 1.00 66.75 115 LYS A CA 1
ATOM 889 C C . LYS A 1 115 ? -9.645 -15.962 -4.781 1.00 66.75 115 LYS A C 1
ATOM 891 O O . LYS A 1 115 ? -9.049 -15.488 -5.749 1.00 66.75 115 LYS A O 1
ATOM 896 N N . TRP A 1 116 ? -10.370 -17.078 -4.868 1.00 56.94 116 TRP A N 1
ATOM 897 C CA . TRP A 1 116 ? -10.699 -17.699 -6.154 1.00 56.94 116 TRP A CA 1
ATOM 898 C C . TRP A 1 116 ? -11.439 -16.670 -7.019 1.00 56.94 116 TRP A C 1
ATOM 900 O O . TRP A 1 116 ? -12.488 -16.169 -6.622 1.00 56.94 116 TRP A O 1
ATOM 910 N N . GLY A 1 117 ? -10.858 -16.309 -8.166 1.00 59.06 117 GLY A N 1
ATOM 911 C CA . GLY A 1 117 ? -11.400 -15.294 -9.078 1.00 59.06 117 GLY A CA 1
ATOM 912 C C . GLY A 1 117 ? -10.791 -13.891 -8.956 1.00 59.06 117 GLY A C 1
ATOM 913 O O . GLY A 1 117 ? -11.091 -13.036 -9.787 1.00 59.06 117 GLY A O 1
ATOM 914 N N . ALA A 1 118 ? -9.897 -13.632 -7.994 1.00 60.00 118 ALA A N 1
ATOM 915 C CA . ALA A 1 118 ? -9.085 -12.416 -8.027 1.00 60.00 118 ALA A CA 1
ATOM 916 C C . ALA A 1 118 ? -8.071 -12.521 -9.179 1.00 60.00 118 ALA A C 1
ATOM 918 O O . ALA A 1 118 ? -7.234 -13.424 -9.186 1.00 60.00 118 ALA A O 1
ATOM 919 N N . LYS A 1 119 ? -8.132 -11.593 -10.147 1.00 55.81 119 LYS A N 1
ATOM 920 C CA . LYS A 1 119 ? -7.280 -11.592 -11.356 1.00 55.81 119 LYS A CA 1
ATOM 921 C C . LYS A 1 119 ? -5.777 -11.711 -11.067 1.00 55.81 119 LYS A C 1
ATOM 923 O O . LYS A 1 119 ? -5.056 -12.201 -11.926 1.00 55.81 119 LYS A O 1
ATOM 928 N N . SER A 1 120 ? -5.304 -11.266 -9.900 1.00 65.00 120 SER A N 1
ATOM 929 C CA . SER A 1 120 ? -3.875 -11.275 -9.565 1.00 65.00 120 SER A CA 1
ATOM 930 C C . SER A 1 120 ? -3.415 -12.487 -8.752 1.00 65.00 120 SER A C 1
ATOM 932 O O . SER A 1 120 ? -2.215 -12.632 -8.547 1.00 65.00 120 SER A O 1
ATOM 934 N N . GLY A 1 121 ? -4.320 -13.344 -8.253 1.00 70.31 121 GLY A N 1
ATOM 935 C CA . GLY A 1 121 ? -3.954 -14.434 -7.334 1.00 70.31 121 GLY A CA 1
ATOM 936 C C . GLY A 1 121 ? -3.245 -13.968 -6.051 1.00 70.31 121 GLY A C 1
ATOM 937 O O . GLY A 1 121 ? -2.720 -14.800 -5.312 1.00 70.31 121 GLY A O 1
ATOM 938 N N . ALA A 1 122 ? -3.214 -12.656 -5.796 1.00 77.00 122 ALA A N 1
ATOM 939 C CA . ALA A 1 122 ? -2.485 -12.077 -4.686 1.00 77.00 122 ALA A CA 1
ATOM 940 C C . ALA A 1 122 ? -3.147 -12.451 -3.350 1.00 77.00 122 ALA A C 1
ATOM 942 O O . ALA A 1 122 ? -4.377 -12.580 -3.284 1.00 77.00 122 ALA A O 1
ATOM 943 N N . PRO A 1 123 ? -2.347 -12.645 -2.293 1.00 84.25 123 PRO A N 1
ATOM 944 C CA . PRO A 1 123 ? -2.858 -12.871 -0.951 1.00 84.25 123 PRO A CA 1
ATOM 945 C C . PRO A 1 123 ? -3.599 -11.634 -0.425 1.00 84.25 123 PRO A C 1
ATOM 947 O O . PRO A 1 123 ? -3.112 -10.517 -0.562 1.00 84.25 123 PRO A O 1
ATOM 950 N N . TRP A 1 124 ? -4.753 -11.852 0.210 1.00 89.81 124 TRP A N 1
ATOM 951 C CA . TRP A 1 124 ? -5.507 -10.810 0.916 1.00 89.81 124 TRP A CA 1
ATOM 952 C C . TRP A 1 124 ? -5.614 -11.140 2.400 1.00 89.81 124 TRP A C 1
ATOM 954 O O . TRP A 1 124 ? -5.968 -12.268 2.769 1.00 89.81 124 TRP A O 1
ATOM 964 N N . TRP A 1 125 ? -5.354 -10.149 3.243 1.00 92.56 125 TRP A N 1
ATOM 965 C CA . TRP A 1 125 ? -5.486 -10.202 4.692 1.00 92.56 125 TRP A CA 1
ATOM 966 C C . TRP A 1 125 ? -6.782 -9.534 5.127 1.00 92.56 125 TRP A C 1
ATOM 968 O O . TRP A 1 125 ? -7.187 -8.528 4.562 1.00 92.56 125 TRP A O 1
ATOM 978 N N . LYS A 1 126 ? -7.421 -10.063 6.172 1.00 95.06 126 LYS A N 1
ATOM 979 C CA . LYS A 1 126 ? -8.606 -9.424 6.761 1.00 95.06 126 LYS A CA 1
ATOM 980 C C . LYS A 1 126 ? -8.211 -8.601 7.966 1.00 95.06 126 LYS A C 1
ATOM 982 O O . LYS A 1 126 ? -7.614 -9.146 8.901 1.00 95.06 126 LYS A O 1
ATOM 987 N N . ILE A 1 127 ? -8.592 -7.334 7.956 1.00 97.00 127 ILE A N 1
ATOM 988 C CA . ILE A 1 127 ? -8.389 -6.394 9.052 1.00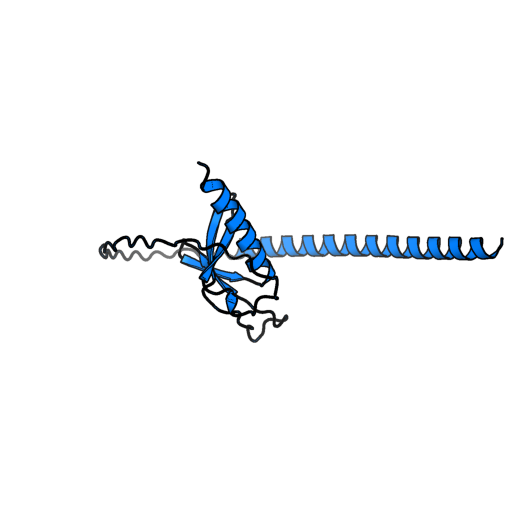 97.00 127 ILE A CA 1
ATOM 989 C C . ILE A 1 127 ? -9.730 -6.130 9.730 1.00 97.00 127 ILE A C 1
ATOM 991 O O . ILE A 1 127 ? -10.751 -6.002 9.058 1.00 97.00 127 ILE A O 1
ATOM 995 N N . VAL A 1 128 ? -9.724 -6.066 11.060 1.00 97.75 128 VAL A N 1
ATOM 996 C CA . VAL A 1 128 ? -10.843 -5.540 11.855 1.00 97.75 128 VAL A CA 1
ATOM 997 C C . VAL A 1 128 ? -10.366 -4.300 12.587 1.00 97.75 128 VAL A C 1
ATOM 999 O O . VAL A 1 128 ? -9.375 -4.370 13.320 1.00 97.75 128 VAL A O 1
ATOM 1002 N N . PHE A 1 129 ? -11.060 -3.188 12.382 1.00 96.81 129 PHE A N 1
ATOM 1003 C CA . PHE A 1 129 ? -10.819 -1.929 13.080 1.00 96.81 129 PHE A CA 1
ATOM 1004 C C . PHE A 1 129 ? -11.555 -1.890 14.429 1.00 96.81 129 PHE A C 1
ATOM 1006 O O . PHE A 1 129 ? -12.414 -2.727 14.716 1.00 96.81 129 PHE A O 1
ATOM 1013 N N . GLU A 1 130 ? -11.186 -0.951 15.303 1.00 94.62 130 GLU A N 1
ATOM 1014 C CA . GLU A 1 130 ? -11.793 -0.820 16.642 1.00 94.62 130 GLU A CA 1
ATOM 1015 C C . GLU A 1 130 ? -13.281 -0.422 16.621 1.00 94.62 130 GLU A C 1
ATOM 1017 O O . GLU A 1 130 ? -13.993 -0.689 17.589 1.00 94.62 130 GLU A O 1
ATOM 1022 N N . ASP A 1 131 ? -13.761 0.167 15.526 1.00 94.12 131 ASP A N 1
ATOM 1023 C CA . ASP A 1 131 ? -15.180 0.462 15.274 1.00 94.12 131 ASP A CA 1
ATOM 1024 C C . ASP A 1 131 ? -15.992 -0.772 14.832 1.00 94.12 131 ASP A C 1
ATOM 1026 O O . ASP A 1 131 ? -17.221 -0.724 14.799 1.00 94.12 131 ASP A O 1
ATOM 1030 N N . GLY A 1 132 ? -15.324 -1.902 14.579 1.00 95.38 132 GLY A N 1
ATOM 1031 C CA . GLY A 1 132 ? -15.937 -3.150 14.130 1.00 95.38 132 GLY A CA 1
ATOM 1032 C C . GLY A 1 132 ? -15.959 -3.324 12.612 1.00 95.38 132 GLY A C 1
ATOM 1033 O O . GLY A 1 132 ? -16.333 -4.412 12.151 1.00 95.38 132 GLY A O 1
ATOM 1034 N N . ASP A 1 133 ? -15.511 -2.320 11.853 1.00 95.94 133 ASP A N 1
ATOM 1035 C CA . ASP A 1 133 ? -15.441 -2.392 10.400 1.00 95.94 133 ASP A CA 1
ATOM 1036 C C . ASP A 1 133 ? -14.388 -3.404 9.952 1.00 95.94 133 ASP A C 1
ATOM 1038 O O . ASP A 1 133 ? -13.363 -3.639 10.607 1.00 95.94 133 ASP A O 1
ATOM 1042 N N . ARG A 1 134 ? -14.674 -4.052 8.819 1.00 96.25 134 ARG A N 1
ATOM 1043 C CA . ARG A 1 134 ? -13.835 -5.107 8.250 1.00 96.25 134 ARG A CA 1
ATOM 1044 C C . ARG A 1 134 ? -13.420 -4.740 6.841 1.00 96.25 134 ARG A C 1
ATOM 1046 O O . ARG A 1 134 ? -14.277 -4.496 5.997 1.00 96.25 134 ARG A O 1
ATOM 1053 N N . GLU A 1 135 ? -12.124 -4.800 6.577 1.00 95.56 135 GLU A N 1
ATOM 1054 C CA . GLU A 1 135 ? -11.566 -4.579 5.244 1.00 95.56 135 GLU A CA 1
ATOM 1055 C C . GLU A 1 135 ? -10.662 -5.749 4.831 1.00 95.56 135 GLU A C 1
ATOM 1057 O O . GLU A 1 135 ? -10.041 -6.408 5.672 1.00 95.56 135 GLU A O 1
ATOM 1062 N N . ASP A 1 136 ? -10.606 -6.007 3.523 1.00 94.12 136 ASP A N 1
ATOM 1063 C CA . ASP A 1 136 ? -9.626 -6.899 2.902 1.00 94.12 136 ASP A CA 1
ATOM 1064 C C . ASP A 1 136 ? -8.454 -6.028 2.420 1.00 94.12 136 ASP A C 1
ATOM 1066 O O . ASP A 1 136 ? -8.674 -5.107 1.638 1.00 94.12 136 ASP A O 1
ATOM 1070 N N . TRP A 1 137 ? -7.237 -6.308 2.882 1.00 93.88 137 TRP A N 1
ATOM 1071 C CA . TRP A 1 137 ? -6.016 -5.579 2.530 1.00 93.88 137 TRP A CA 1
ATOM 1072 C C . TRP A 1 137 ? -5.042 -6.464 1.763 1.00 93.88 137 TRP A C 1
ATOM 1074 O O . TRP A 1 137 ? -4.962 -7.668 2.027 1.00 93.88 137 TRP A O 1
ATOM 1084 N N . ASP A 1 138 ? -4.272 -5.874 0.857 1.00 91.88 138 ASP A N 1
ATOM 1085 C CA . ASP A 1 138 ? -3.132 -6.548 0.234 1.00 91.88 138 ASP A CA 1
ATOM 1086 C C . ASP A 1 138 ? -1.851 -6.463 1.094 1.00 91.88 138 ASP A C 1
ATOM 1088 O O . ASP A 1 138 ? -1.846 -5.954 2.218 1.00 91.88 138 ASP A O 1
ATOM 1092 N N . GLU A 1 139 ? -0.746 -7.028 0.600 1.00 90.12 139 GLU A N 1
ATOM 1093 C CA . GLU A 1 139 ? 0.517 -7.076 1.350 1.00 90.12 139 GLU A CA 1
ATOM 1094 C C . GLU A 1 139 ? 1.102 -5.678 1.577 1.00 90.12 139 GLU A C 1
ATOM 1096 O O . GLU A 1 139 ? 1.666 -5.403 2.640 1.00 90.12 139 GLU A O 1
ATOM 1101 N N . VAL A 1 140 ? 0.947 -4.800 0.583 1.00 92.19 140 VAL A N 1
ATOM 1102 C CA . VAL A 1 140 ? 1.476 -3.437 0.601 1.00 92.19 140 VAL A CA 1
ATOM 1103 C C . VAL A 1 140 ? 0.708 -2.618 1.630 1.00 92.19 140 VAL A C 1
ATOM 1105 O O . VAL A 1 140 ? 1.323 -2.006 2.501 1.00 92.19 140 VAL A O 1
ATOM 1108 N N . GLU A 1 141 ? -0.622 -2.688 1.609 1.00 94.69 141 GLU A N 1
ATOM 1109 C CA . GLU A 1 141 ? -1.489 -2.005 2.570 1.00 94.69 141 GLU A CA 1
ATOM 1110 C C . GLU A 1 141 ? -1.220 -2.465 4.009 1.00 94.69 141 GLU A C 1
ATOM 1112 O O . GLU A 1 141 ? -1.150 -1.647 4.930 1.00 94.69 141 GLU A O 1
ATOM 1117 N N . VAL A 1 142 ? -1.000 -3.767 4.227 1.00 94.44 142 VAL A N 1
ATOM 1118 C CA . VAL A 1 142 ? -0.637 -4.297 5.551 1.00 94.44 142 VAL A CA 1
ATOM 1119 C C . VAL A 1 142 ? 0.692 -3.730 6.036 1.00 94.44 142 VAL A C 1
ATOM 1121 O O . VAL A 1 142 ? 0.803 -3.375 7.214 1.00 94.44 142 VAL A O 1
ATOM 1124 N N . GLU A 1 143 ? 1.700 -3.632 5.172 1.00 94.31 143 GLU A N 1
ATOM 1125 C CA . GLU A 1 143 ? 2.998 -3.074 5.552 1.00 94.31 143 GLU A CA 1
ATOM 1126 C C . GLU A 1 143 ? 2.910 -1.566 5.834 1.00 94.31 143 GLU A C 1
ATOM 1128 O O . GLU A 1 143 ? 3.369 -1.107 6.885 1.00 94.31 143 GLU A O 1
ATOM 1133 N N . GLU A 1 144 ? 2.221 -0.808 4.980 1.00 95.19 144 GLU A N 1
ATOM 1134 C CA . GLU A 1 144 ? 1.957 0.618 5.198 1.00 95.19 144 GLU A CA 1
ATOM 1135 C C . GLU A 1 144 ? 1.206 0.856 6.514 1.00 95.19 144 GLU A C 1
ATOM 1137 O O . GLU A 1 144 ? 1.582 1.716 7.321 1.00 95.19 144 GLU A O 1
ATOM 1142 N N . GLY A 1 145 ? 0.185 0.046 6.801 1.00 95.88 145 GLY A N 1
ATOM 1143 C CA . GLY A 1 145 ? -0.575 0.169 8.036 1.00 95.88 145 GLY A CA 1
ATOM 1144 C C . GLY A 1 145 ? 0.227 -0.170 9.292 1.00 95.88 145 GLY A C 1
ATOM 1145 O O . GLY A 1 145 ? -0.016 0.424 10.351 1.00 95.88 145 GLY A O 1
ATOM 1146 N N . LYS A 1 146 ? 1.224 -1.065 9.217 1.00 95.94 146 LYS A N 1
ATOM 1147 C CA . LYS A 1 146 ? 2.169 -1.280 10.330 1.00 95.94 146 LYS A CA 1
ATOM 1148 C C . LYS A 1 146 ? 2.988 -0.025 10.591 1.00 95.94 146 LYS A C 1
ATOM 1150 O O . LYS A 1 146 ? 3.150 0.363 11.751 1.00 95.94 146 LYS A O 1
AT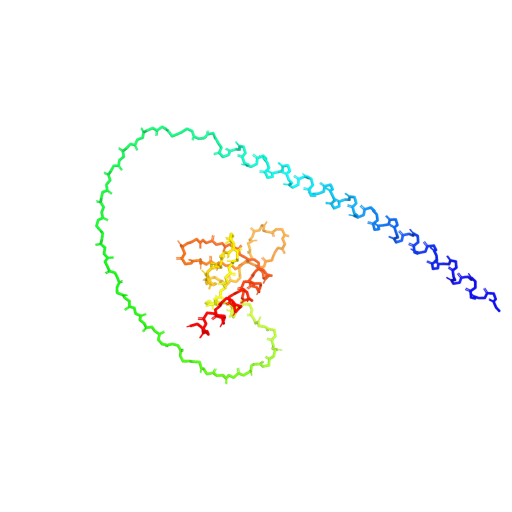OM 1155 N N . GLU A 1 147 ? 3.492 0.628 9.546 1.00 94.88 147 GLU A N 1
ATOM 1156 C CA . GLU A 1 147 ? 4.259 1.862 9.709 1.00 94.88 147 GLU A CA 1
ATOM 1157 C C . GLU A 1 147 ? 3.428 2.973 10.345 1.00 94.88 147 GLU A C 1
ATOM 1159 O O . GLU A 1 147 ? 3.900 3.655 11.261 1.00 94.88 147 GLU A O 1
ATOM 1164 N N . VAL A 1 148 ? 2.190 3.145 9.880 1.00 94.25 148 VAL A N 1
ATOM 1165 C CA . VAL A 1 148 ? 1.243 4.119 10.430 1.00 94.25 148 VAL A CA 1
ATOM 1166 C C . VAL A 1 148 ? 1.009 3.853 11.914 1.00 94.25 148 VAL A C 1
ATOM 1168 O O . VAL A 1 148 ? 1.144 4.763 12.736 1.00 94.25 148 VAL A O 1
ATOM 1171 N N . CYS A 1 149 ? 0.754 2.595 12.277 1.00 93.19 149 CYS A N 1
ATOM 1172 C CA . CYS A 1 149 ? 0.594 2.172 13.663 1.00 93.19 149 CYS A CA 1
ATOM 1173 C C . CYS A 1 149 ? 1.842 2.524 14.495 1.00 93.19 149 CYS A C 1
ATOM 1175 O O . CYS A 1 149 ? 1.749 3.162 15.545 1.00 93.19 149 CYS A O 1
ATOM 1177 N N . ILE A 1 150 ? 3.039 2.190 14.010 1.00 93.12 150 ILE A N 1
ATOM 1178 C CA . ILE A 1 150 ? 4.296 2.499 14.702 1.00 93.12 150 ILE A CA 1
ATOM 1179 C C . ILE A 1 150 ? 4.465 4.009 14.916 1.00 93.12 150 ILE A C 1
ATOM 1181 O O . ILE A 1 150 ? 4.812 4.424 16.025 1.00 93.12 150 ILE A O 1
ATOM 1185 N N . LYS A 1 151 ? 4.228 4.826 13.883 1.00 91.50 151 LYS A N 1
ATOM 1186 C CA . LYS A 1 151 ? 4.363 6.290 13.943 1.00 91.50 151 LYS A CA 1
ATOM 1187 C C . LYS A 1 151 ? 3.380 6.887 14.956 1.00 91.50 151 LYS A C 1
ATOM 1189 O O . LYS A 1 151 ? 3.784 7.670 15.814 1.00 91.50 151 LYS A O 1
ATOM 1194 N N . TYR A 1 152 ? 2.116 6.471 14.914 1.00 88.44 152 TYR A N 1
ATOM 1195 C CA . TYR A 1 152 ? 1.067 7.042 15.758 1.00 88.44 152 TYR A CA 1
ATOM 1196 C C . TYR A 1 152 ? 1.221 6.658 17.239 1.00 88.44 152 TYR A C 1
ATOM 1198 O O . TYR A 1 152 ? 1.185 7.513 18.124 1.00 88.44 152 TYR A O 1
ATOM 1206 N N . PHE A 1 153 ? 1.482 5.380 17.530 1.00 85.19 153 PHE A N 1
ATOM 1207 C CA . PHE A 1 153 ? 1.567 4.903 18.914 1.00 85.19 153 PHE A CA 1
ATOM 1208 C C . PHE A 1 153 ? 2.897 5.222 19.605 1.00 85.19 153 PHE A C 1
ATOM 1210 O O . PHE A 1 153 ? 2.931 5.295 20.834 1.00 85.19 153 PHE A O 1
ATOM 1217 N N . LYS A 1 154 ? 3.994 5.437 18.865 1.00 85.56 154 LYS A N 1
ATOM 1218 C CA . LYS A 1 154 ? 5.248 5.923 19.468 1.00 85.56 154 LYS A CA 1
ATOM 1219 C C . LYS A 1 154 ? 5.133 7.381 19.904 1.00 85.56 154 LYS A C 1
ATOM 1221 O O . LYS A 1 154 ? 5.579 7.712 20.998 1.00 85.56 154 LYS A O 1
ATOM 1226 N N . ASN A 1 155 ? 4.490 8.223 19.097 1.00 78.06 155 ASN A N 1
ATOM 1227 C CA . ASN A 1 155 ? 4.353 9.649 19.397 1.00 78.06 155 ASN A CA 1
ATOM 1228 C C . ASN A 1 155 ? 3.443 9.920 20.607 1.00 78.06 155 ASN A C 1
ATOM 1230 O O . ASN A 1 155 ? 3.656 10.896 21.322 1.00 78.06 155 ASN A O 1
ATOM 1234 N N . ASN A 1 156 ? 2.483 9.035 20.888 1.00 73.69 156 ASN A N 1
ATOM 1235 C CA . ASN A 1 156 ? 1.570 9.173 22.027 1.00 73.69 156 ASN A CA 1
ATOM 1236 C C . ASN A 1 156 ? 2.147 8.715 23.379 1.00 73.69 156 ASN A C 1
ATOM 1238 O O . ASN A 1 156 ? 1.511 8.952 24.397 1.00 73.69 156 ASN A O 1
ATOM 1242 N N . LYS A 1 157 ? 3.326 8.077 23.431 1.00 72.50 157 LYS A N 1
ATOM 1243 C CA . LYS A 1 157 ? 3.953 7.667 24.708 1.00 72.50 157 LYS A CA 1
ATOM 1244 C C . LYS A 1 157 ? 4.768 8.766 25.396 1.00 72.50 157 LYS A C 1
ATOM 1246 O O . LYS A 1 157 ? 5.173 8.577 26.535 1.00 72.50 157 LYS A O 1
ATOM 1251 N N . ASN A 1 158 ? 5.019 9.877 24.705 1.00 66.12 158 ASN A N 1
ATOM 1252 C CA . ASN A 1 158 ? 5.852 10.977 25.198 1.00 66.12 158 ASN A CA 1
ATOM 1253 C C . ASN A 1 158 ? 5.028 12.200 25.648 1.00 66.12 158 ASN A C 1
ATOM 1255 O O . ASN A 1 158 ? 5.592 13.283 25.795 1.00 66.12 158 ASN A O 1
ATOM 1259 N N . LYS A 1 159 ? 3.711 12.048 25.810 1.00 52.31 159 LYS A N 1
ATOM 1260 C CA . LYS A 1 159 ? 2.801 13.057 26.365 1.00 52.31 159 LYS A CA 1
ATOM 1261 C C . LYS A 1 159 ? 2.263 12.559 27.695 1.00 52.31 159 LYS A C 1
ATOM 1263 O O . LYS A 1 159 ? 2.093 13.413 28.585 1.00 52.31 159 LYS A O 1
#

Foldseek 3Di:
DVVVVVVVVVVVVVVVVVVVVVVVVVVVVVVVVVVVVVVVVVVVVVVPPDDDDDDDDDDDDDDDDDDDDDDDDDDDDDDDDDDPDDQVPQFQPWFWDDDPNDTWIWGFHDGFDQPDPDPVSFTWTWIATPVRDIDTDGPVRRVNRNVVVVVVVVVVVVD

Sequence (159 aa):
MEVVGKYATKLKSELTKLKKTIQVLQSEKNELESENNELKRKQAQETKKVEPDDEEVTLNVARKKSKSIAKTLTTSSKKPKISSPQPQTLLGTKVAKFFSGQAYPGIVISPPTCKWGAKSGAPWWKIVFEDGDREDWDEVEVEEGKEVCIKYFKNNKNK

Secondary structure (DSSP, 8-state):
-HHHHHHHHHHHHHHHHHHHHHHHHHHHHHHHHHHHHHHHHHHHHHTT------------------------------PPP-----GGGGTT-EEEEEETTEEEEEEE-S--EE-TT-TT--EEEEEEETTS-EEEE-HHHHHHHHHHHHHHHHHGGG-

Organism: NCBI:txid1606541

pLDDT: mean 79.17, std 19.55, range [38.38, 98.12]